Protein AF-A0A6G0VNB7-F1 (afdb_monomer)

Secondary structure (DSSP, 8-state):
-PPP----------------SS-------HHHHHHHHHHHHHHHHHHHHHHHHHHHHHHHHHHHH-TTTS-HHHHHHHHHHHHHHHHHHHHHHH------------

Solvent-accessible surface area (backbone atoms only — not comparable to full-atom values): 6970 Å² total; per-residue (Å²): 138,86,86,85,83,87,81,86,80,87,78,89,81,90,84,74,78,88,72,81,85,87,81,86,85,70,95,64,56,78,67,47,56,54,52,52,51,53,52,51,53,47,49,53,42,50,56,48,41,53,50,39,48,56,51,42,52,51,51,52,52,46,35,72,78,40,64,86,77,53,57,68,69,58,55,51,50,42,52,49,48,41,54,51,44,50,53,50,48,61,52,58,73,71,64,74,94,83,87,85,88,85,81,82,94,125

Nearest PDB structures (foldseek):
  8t1l-assembly1_E  TM=6.600E-01  e=3.156E+00  Mus musculus
  4afl-assembly2_B  TM=4.842E-01  e=1.171E+00  Homo sapiens
  8glv-assembly1_Eb  TM=4.983E-01  e=5.721E+00  Chlamydomonas reinhardtii
  5f4y-assembly1_A  TM=5.365E-01  e=6.976E+00  Homo sapiens

Radius of gyration: 24.53 Å; Cα contacts (8 Å, |Δi|>4): 34; chains: 1; bounding box: 60×49×66 Å

Sequence (106 aa):
MAAYINRSIGFGDSLVTPRNPLTDEQISSPLQVFGQAKKQINKIFVDVQDYVADASERMIDVNKLCPDVINENELKSMLDYRSKVKGICEVLTRDHMKVAFFGRLV

Foldseek 3Di:
DDDDDDDDDDDDDDPDDDDDPPDPPDPDPPVVVVVVVLVVVLVVLVVVLVVLVVVLVVVVVCCVVPVPPDDPVVSVVSVVVNVVSVVVNVVSVPDDDDDDDDDDDD

Structure (mmCIF, N/CA/C/O backbone):
data_AF-A0A6G0VNB7-F1
#
_entry.id   AF-A0A6G0VNB7-F1
#
loop_
_atom_site.group_PDB
_atom_site.id
_atom_site.type_symbol
_atom_site.label_atom_id
_atom_site.label_alt_id
_atom_site.label_comp_id
_atom_site.label_asym_id
_atom_site.label_entity_id
_atom_s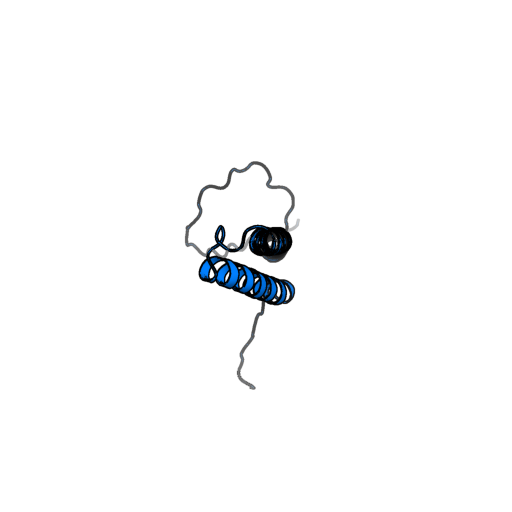ite.label_seq_id
_atom_site.pdbx_PDB_ins_code
_atom_site.Cartn_x
_atom_site.Cartn_y
_atom_site.Cartn_z
_atom_site.occupancy
_atom_site.B_iso_or_equiv
_atom_site.auth_seq_id
_atom_site.auth_comp_id
_atom_site.auth_asym_id
_atom_site.auth_atom_id
_atom_site.pdbx_PDB_model_num
ATOM 1 N N . MET A 1 1 ? 39.223 11.783 -40.943 1.00 37.19 1 MET A N 1
ATOM 2 C CA . MET A 1 1 ? 37.887 11.772 -41.577 1.00 37.19 1 MET A CA 1
ATOM 3 C C . MET A 1 1 ? 37.111 10.597 -41.005 1.00 37.19 1 MET A C 1
ATOM 5 O O . MET A 1 1 ? 37.433 9.468 -41.341 1.00 37.19 1 MET A O 1
ATOM 9 N N . ALA A 1 2 ? 36.182 10.840 -40.079 1.00 36.31 2 ALA A N 1
ATOM 10 C CA . ALA A 1 2 ? 35.356 9.792 -39.475 1.00 36.31 2 ALA A CA 1
ATOM 11 C C . ALA A 1 2 ? 33.960 9.835 -40.113 1.00 36.31 2 ALA A C 1
ATOM 13 O O . ALA A 1 2 ? 33.318 10.884 -40.111 1.00 36.31 2 ALA A O 1
ATOM 14 N N . ALA A 1 3 ? 33.530 8.722 -40.706 1.00 40.62 3 ALA A N 1
ATOM 15 C CA . ALA A 1 3 ? 32.210 8.585 -41.309 1.00 40.62 3 ALA A CA 1
ATOM 16 C C . ALA A 1 3 ? 31.194 8.173 -40.233 1.00 40.62 3 ALA A C 1
ATOM 18 O O . ALA A 1 3 ? 31.352 7.138 -39.589 1.00 40.62 3 ALA A O 1
ATOM 19 N N . TYR A 1 4 ? 30.157 8.988 -40.045 1.00 41.19 4 TYR A N 1
ATOM 20 C CA . TYR A 1 4 ? 29.013 8.679 -39.190 1.00 41.19 4 TYR A CA 1
ATOM 21 C C . TYR A 1 4 ? 27.999 7.854 -39.987 1.00 41.19 4 TYR A C 1
ATOM 23 O O . TYR A 1 4 ? 27.537 8.293 -41.039 1.00 41.19 4 TYR A O 1
ATOM 31 N N . ILE A 1 5 ? 27.627 6.674 -39.487 1.00 55.47 5 ILE A N 1
ATOM 32 C CA . ILE A 1 5 ? 26.504 5.895 -40.022 1.00 55.47 5 ILE A CA 1
ATOM 33 C C . ILE A 1 5 ? 25.324 6.059 -39.058 1.00 55.47 5 ILE A C 1
ATOM 35 O O . ILE A 1 5 ? 25.274 5.419 -38.011 1.00 55.47 5 ILE A O 1
ATOM 39 N N . ASN A 1 6 ? 24.371 6.918 -39.425 1.00 44.12 6 ASN A N 1
ATOM 40 C CA . ASN A 1 6 ? 23.045 6.984 -38.809 1.00 44.12 6 ASN A CA 1
ATOM 41 C C . ASN A 1 6 ? 22.184 5.839 -39.359 1.00 44.12 6 ASN A C 1
ATOM 43 O O . ASN A 1 6 ? 21.874 5.821 -40.550 1.00 44.12 6 ASN A O 1
ATOM 47 N N . ARG A 1 7 ? 21.765 4.898 -38.507 1.00 40.38 7 ARG A N 1
ATOM 48 C CA . ARG A 1 7 ? 20.716 3.923 -38.841 1.00 40.38 7 ARG A CA 1
ATOM 49 C C . ARG A 1 7 ? 19.483 4.203 -37.986 1.00 40.38 7 ARG A C 1
ATOM 51 O O . ARG A 1 7 ? 19.368 3.704 -36.872 1.00 40.38 7 ARG A O 1
ATOM 58 N N . SER A 1 8 ? 18.561 4.985 -38.538 1.00 43.59 8 SER A N 1
ATOM 59 C CA . SER A 1 8 ? 17.192 5.105 -38.036 1.00 43.59 8 SER A CA 1
ATOM 60 C C . SER A 1 8 ? 16.427 3.817 -38.340 1.00 43.59 8 SER A C 1
ATOM 62 O O . SER A 1 8 ? 16.246 3.469 -39.505 1.00 43.59 8 SER A O 1
ATOM 64 N N . ILE A 1 9 ? 15.967 3.112 -37.306 1.00 45.72 9 ILE A N 1
ATOM 65 C CA . ILE A 1 9 ? 14.879 2.135 -37.426 1.00 45.72 9 ILE A CA 1
ATOM 66 C C . ILE A 1 9 ? 13.648 2.813 -36.835 1.00 45.72 9 ILE A C 1
ATOM 68 O O . ILE A 1 9 ? 13.571 3.040 -35.631 1.00 45.72 9 ILE A O 1
ATOM 72 N N . GLY A 1 10 ? 12.728 3.205 -37.714 1.00 45.06 10 GLY A N 1
ATOM 73 C CA . GLY A 1 10 ? 11.437 3.749 -37.328 1.00 45.06 10 GLY A CA 1
ATOM 74 C C . GLY A 1 10 ? 10.534 2.651 -36.779 1.00 45.06 10 GLY A C 1
ATOM 75 O O . GLY A 1 10 ? 10.347 1.621 -37.422 1.00 45.06 10 GLY A O 1
ATOM 76 N N . PHE A 1 11 ? 9.948 2.909 -35.617 1.00 41.09 11 PHE A N 1
ATOM 77 C CA . PHE A 1 11 ? 8.704 2.291 -35.183 1.00 41.09 11 PHE A CA 1
ATOM 78 C C . PHE A 1 11 ? 7.758 3.430 -34.820 1.00 41.09 11 PHE A C 1
ATOM 80 O O . PHE A 1 11 ? 7.959 4.130 -33.829 1.00 41.09 11 PHE A O 1
ATOM 87 N N . GLY A 1 12 ? 6.775 3.659 -35.688 1.00 43.12 12 GLY A N 1
ATOM 88 C CA . GLY A 1 12 ? 5.616 4.467 -35.358 1.00 43.12 12 GLY A CA 1
ATOM 89 C C . GLY A 1 12 ? 4.647 3.638 -34.523 1.00 43.12 12 GLY A C 1
ATOM 90 O O . GLY A 1 12 ? 4.330 2.517 -34.903 1.00 43.12 12 GLY A O 1
ATOM 91 N N . ASP A 1 13 ? 4.203 4.188 -33.400 1.00 34.41 13 ASP A N 1
ATOM 92 C CA . ASP A 1 13 ? 2.789 4.504 -33.201 1.00 34.41 13 ASP A CA 1
ATOM 93 C C . ASP A 1 13 ? 2.675 5.551 -32.083 1.00 34.41 13 ASP A C 1
ATOM 95 O O . ASP A 1 13 ? 3.364 5.486 -31.061 1.00 34.41 13 ASP A O 1
ATOM 99 N N . SER A 1 14 ? 1.882 6.583 -32.338 1.00 44.78 14 SER A N 1
ATOM 100 C CA . SER A 1 14 ? 1.908 7.857 -31.627 1.00 44.78 14 SER A CA 1
ATOM 101 C C . SER A 1 14 ? 0.726 7.934 -30.664 1.00 44.78 14 SER A C 1
ATOM 103 O O . SER A 1 14 ? -0.378 8.313 -31.042 1.00 44.78 14 SER A O 1
ATOM 105 N N . LEU A 1 15 ? 0.971 7.607 -29.396 1.00 43.81 15 LEU A N 1
ATOM 106 C CA . LEU A 1 15 ? 0.117 7.991 -28.269 1.00 43.81 15 LEU A CA 1
ATOM 107 C C . LEU A 1 15 ? 0.942 8.873 -27.328 1.00 43.81 15 LEU A C 1
ATOM 109 O O . LEU A 1 15 ? 1.328 8.464 -26.235 1.00 43.81 15 LEU A O 1
ATOM 113 N N . VAL A 1 16 ? 1.274 10.082 -27.787 1.00 46.03 16 VAL A N 1
ATOM 114 C CA . VAL A 1 16 ? 2.028 11.067 -27.003 1.00 46.03 16 VAL A CA 1
ATOM 115 C C . VAL A 1 16 ? 1.115 12.237 -26.661 1.00 46.03 16 VAL A C 1
ATOM 117 O O . VAL A 1 16 ? 0.896 13.147 -27.457 1.00 46.03 16 VAL A O 1
ATOM 120 N N . THR A 1 17 ? 0.598 12.219 -25.436 1.00 46.00 17 THR A N 1
ATOM 121 C CA . THR A 1 17 ? 0.175 13.421 -24.712 1.00 46.00 17 THR A CA 1
ATOM 122 C C . THR A 1 17 ? 1.353 14.409 -24.697 1.00 46.00 17 THR A C 1
ATOM 124 O O . THR A 1 17 ? 2.467 13.982 -24.377 1.00 46.00 17 THR A O 1
ATOM 127 N N . PRO A 1 18 ? 1.178 15.704 -25.016 1.00 41.81 18 PRO A N 1
ATOM 128 C CA . PRO A 1 18 ? 2.309 16.620 -25.101 1.00 41.81 18 PRO A CA 1
ATOM 129 C C . PRO A 1 18 ? 2.872 16.879 -23.697 1.00 41.81 18 PRO A C 1
ATOM 131 O O . PRO A 1 18 ? 2.247 17.546 -22.874 1.00 41.81 18 PRO A O 1
ATOM 134 N N . ARG A 1 19 ? 4.052 16.318 -23.402 1.00 45.94 19 ARG A N 1
ATOM 135 C CA . ARG A 1 19 ? 4.869 16.711 -22.245 1.00 45.94 19 ARG A CA 1
ATOM 136 C C . ARG A 1 19 ? 5.659 17.965 -22.617 1.00 45.94 19 ARG A C 1
ATOM 138 O O . ARG A 1 19 ? 6.307 17.997 -23.658 1.00 45.94 19 ARG A O 1
ATOM 145 N N . ASN A 1 20 ? 5.581 18.986 -21.765 1.00 44.22 20 ASN A N 1
ATOM 146 C CA . ASN A 1 20 ? 6.287 20.256 -21.927 1.00 44.22 20 ASN A CA 1
ATOM 147 C C . ASN A 1 20 ? 7.807 20.054 -22.153 1.00 44.22 20 ASN A C 1
ATOM 149 O O . ASN A 1 20 ? 8.402 19.264 -21.421 1.00 44.22 20 ASN A O 1
ATOM 153 N N . PRO A 1 21 ? 8.466 20.798 -23.071 1.00 44.00 21 PRO A N 1
ATOM 154 C CA . PRO A 1 21 ? 9.864 20.556 -23.466 1.00 44.00 21 PRO A CA 1
ATOM 155 C C . PRO A 1 21 ? 10.939 21.172 -22.549 1.00 44.00 21 PRO A C 1
ATOM 157 O O . PRO A 1 21 ? 12.077 21.345 -22.971 1.00 44.00 21 PRO A O 1
ATOM 160 N N . LEU A 1 22 ? 10.623 21.550 -21.310 1.00 44.06 22 LEU A N 1
ATOM 161 C CA . LEU A 1 22 ? 11.564 22.271 -20.443 1.00 44.06 22 LEU A CA 1
ATOM 162 C C . LEU A 1 22 ? 12.055 21.392 -19.289 1.00 44.06 22 LEU A C 1
ATOM 164 O O . LEU A 1 22 ? 11.713 21.667 -18.150 1.00 44.06 22 LEU A O 1
ATOM 168 N N . THR A 1 23 ? 12.806 20.333 -19.617 1.00 49.16 23 THR A N 1
ATOM 169 C CA . THR A 1 23 ? 13.911 19.718 -18.837 1.00 49.16 23 THR A CA 1
ATOM 170 C C . THR A 1 23 ? 14.414 18.483 -19.601 1.00 49.16 23 THR A C 1
ATOM 172 O O . THR A 1 23 ? 14.227 17.347 -19.166 1.00 49.16 23 THR A O 1
ATOM 175 N N . ASP A 1 24 ? 14.989 18.691 -20.784 1.00 49.72 24 ASP A N 1
ATOM 176 C CA . ASP A 1 24 ? 15.636 17.645 -21.583 1.00 49.72 24 ASP A CA 1
ATOM 177 C C . ASP A 1 24 ? 17.151 17.853 -21.524 1.00 49.72 24 ASP A C 1
ATOM 179 O O . ASP A 1 24 ? 17.730 18.431 -22.433 1.00 49.72 24 ASP A O 1
ATOM 183 N N . GLU A 1 25 ? 17.792 17.492 -20.406 1.00 48.69 25 GLU A N 1
ATOM 184 C CA . GLU A 1 25 ? 19.261 17.385 -20.383 1.00 48.69 25 GLU A CA 1
ATOM 185 C C . GLU A 1 25 ? 19.813 16.535 -19.228 1.00 48.69 25 GLU A C 1
ATOM 187 O O . GLU A 1 25 ? 20.783 16.874 -18.555 1.00 48.69 25 GLU A O 1
ATOM 192 N N . GLN A 1 26 ? 19.230 15.359 -19.006 1.00 53.91 26 GLN A N 1
ATOM 193 C CA . GLN A 1 26 ? 20.026 14.265 -18.459 1.00 53.91 26 GLN A CA 1
ATOM 194 C C . GLN A 1 26 ? 19.466 12.961 -18.999 1.00 53.91 26 GLN A C 1
ATOM 196 O O . GLN A 1 26 ? 18.390 12.521 -18.596 1.00 53.91 26 GLN A O 1
ATOM 201 N N . ILE A 1 27 ? 20.185 12.382 -19.962 1.00 50.72 27 ILE A N 1
ATOM 202 C CA . ILE A 1 27 ? 19.876 11.108 -20.615 1.00 50.72 27 ILE A CA 1
ATOM 203 C C . ILE A 1 27 ? 19.832 10.028 -19.528 1.00 50.72 27 ILE A C 1
ATOM 205 O O . ILE A 1 27 ? 20.828 9.391 -19.183 1.00 50.72 27 ILE A O 1
ATOM 209 N N . SER A 1 28 ? 18.661 9.871 -18.929 1.00 65.00 28 SER A N 1
ATOM 210 C CA . SER A 1 28 ? 18.347 8.825 -17.978 1.00 65.00 28 SER A CA 1
ATOM 211 C C . SER A 1 28 ? 17.981 7.599 -18.800 1.00 65.00 28 SER A C 1
ATOM 213 O O . SER A 1 28 ? 17.141 7.663 -19.695 1.00 65.00 28 SER A O 1
ATOM 215 N N . SER A 1 29 ? 18.668 6.477 -18.567 1.00 84.38 29 SER A N 1
ATOM 216 C CA . SER A 1 29 ? 18.346 5.214 -19.246 1.00 84.38 29 SER A CA 1
ATOM 217 C C . SER A 1 29 ? 16.834 4.943 -19.154 1.00 84.38 29 SER A C 1
ATOM 219 O O . SER A 1 29 ? 16.269 5.189 -18.089 1.00 84.38 29 SER A O 1
ATOM 221 N N . PRO A 1 30 ? 16.162 4.397 -20.187 1.00 87.06 30 PRO A N 1
ATOM 222 C CA . PRO A 1 30 ? 14.735 4.055 -20.118 1.00 87.06 30 PRO A CA 1
ATOM 223 C C . PRO A 1 30 ? 14.355 3.213 -18.886 1.00 87.06 30 PRO A C 1
ATOM 225 O O . PRO A 1 30 ? 13.255 3.340 -18.353 1.00 87.06 30 PRO A O 1
ATOM 228 N N . LEU A 1 31 ? 15.291 2.413 -18.361 1.00 87.88 31 LEU A N 1
ATOM 229 C CA . LEU A 1 31 ? 15.109 1.652 -17.120 1.00 87.88 31 LEU A CA 1
ATOM 230 C C . LEU A 1 31 ? 14.991 2.546 -15.869 1.00 87.88 31 LEU A C 1
ATOM 232 O O . LEU A 1 31 ? 14.361 2.159 -14.886 1.00 87.88 31 LEU A O 1
ATOM 236 N N . GLN A 1 32 ? 15.570 3.747 -15.887 1.00 89.44 32 GLN A N 1
ATOM 237 C CA . GLN A 1 32 ? 15.453 4.722 -14.801 1.00 89.44 32 GLN A CA 1
ATOM 238 C C . GLN A 1 32 ? 14.029 5.261 -14.671 1.00 89.44 32 GLN A C 1
ATOM 240 O O . GLN A 1 32 ? 13.628 5.576 -13.555 1.00 89.44 32 GLN A O 1
ATOM 245 N N . VAL A 1 33 ? 13.237 5.291 -15.749 1.00 90.81 33 VAL A N 1
ATOM 246 C CA . VAL A 1 33 ? 11.814 5.661 -15.677 1.00 90.81 33 VAL A CA 1
ATOM 247 C C . VAL A 1 33 ? 11.057 4.679 -14.779 1.00 90.81 33 VAL A C 1
ATOM 249 O O . VAL A 1 33 ? 10.331 5.103 -13.882 1.00 90.81 33 VAL A O 1
ATOM 252 N N . PHE A 1 34 ? 11.296 3.371 -14.940 1.00 90.81 34 PHE A N 1
ATOM 253 C CA . PHE A 1 34 ? 10.745 2.351 -14.041 1.00 90.81 34 PHE A CA 1
ATOM 254 C C . PHE A 1 34 ? 11.253 2.534 -12.609 1.00 90.81 34 PHE A C 1
ATOM 256 O O . PHE A 1 34 ? 10.466 2.502 -11.667 1.00 90.81 34 PHE A O 1
ATOM 263 N N . GLY A 1 35 ? 12.556 2.772 -12.430 1.00 92.31 35 GLY A N 1
ATOM 264 C CA . GLY A 1 35 ? 13.139 2.999 -11.105 1.00 92.31 35 GLY A CA 1
ATOM 265 C C . GLY A 1 35 ? 12.524 4.198 -10.371 1.00 92.31 35 GLY A C 1
ATOM 266 O O . GLY A 1 35 ? 12.195 4.098 -9.187 1.00 92.31 35 GLY A O 1
ATOM 267 N N . GLN A 1 36 ? 12.322 5.315 -11.072 1.00 93.75 36 GLN A N 1
ATOM 268 C CA . GLN A 1 36 ? 11.698 6.523 -10.530 1.00 93.75 36 GLN A CA 1
ATOM 269 C C . GLN A 1 36 ? 10.220 6.292 -10.202 1.00 93.75 36 GLN A C 1
ATOM 271 O O . GLN A 1 36 ? 9.799 6.599 -9.086 1.00 93.75 36 GLN A O 1
ATOM 276 N N . ALA A 1 37 ? 9.460 5.683 -11.117 1.00 94.44 37 ALA A N 1
ATOM 277 C CA . ALA A 1 37 ? 8.059 5.339 -10.885 1.00 94.44 37 ALA A CA 1
ATOM 278 C C . ALA A 1 37 ? 7.905 4.384 -9.690 1.00 94.44 37 ALA A C 1
ATOM 280 O O . ALA A 1 37 ? 7.095 4.645 -8.800 1.00 94.44 37 ALA A O 1
ATOM 281 N N . LYS A 1 38 ? 8.747 3.341 -9.605 1.00 95.25 38 LYS A N 1
ATOM 282 C CA . LYS A 1 38 ? 8.794 2.406 -8.472 1.00 95.25 38 LYS A CA 1
ATOM 283 C C . LYS A 1 38 ? 9.065 3.143 -7.160 1.00 95.25 38 LYS A C 1
ATOM 285 O O . LYS A 1 38 ? 8.397 2.874 -6.163 1.00 95.25 38 LYS A O 1
ATOM 290 N N . LYS A 1 39 ? 10.024 4.074 -7.131 1.00 95.56 39 LYS A N 1
ATOM 291 C CA . LYS A 1 39 ? 10.330 4.865 -5.927 1.00 95.56 39 LYS A CA 1
ATOM 292 C C . LYS A 1 39 ? 9.154 5.756 -5.522 1.00 95.56 39 LYS A C 1
ATOM 294 O O . LYS A 1 39 ? 8.826 5.823 -4.340 1.00 95.56 39 LYS A O 1
ATOM 299 N N . GLN A 1 40 ? 8.519 6.414 -6.489 1.00 96.81 40 GLN A N 1
ATOM 300 C CA . GLN A 1 40 ? 7.390 7.308 -6.245 1.00 96.81 40 GLN A CA 1
ATOM 301 C C . GLN A 1 40 ? 6.174 6.551 -5.697 1.00 96.81 40 GLN A C 1
ATOM 303 O O . GLN A 1 40 ? 5.625 6.963 -4.679 1.00 96.81 40 GLN A O 1
ATOM 308 N N . ILE A 1 41 ? 5.785 5.430 -6.315 1.00 97.31 41 ILE A N 1
ATOM 309 C CA . ILE A 1 41 ? 4.622 4.656 -5.858 1.00 97.31 41 ILE A CA 1
ATOM 310 C C . ILE A 1 41 ? 4.863 4.005 -4.493 1.00 97.31 41 ILE A C 1
ATOM 312 O O . ILE A 1 41 ? 3.974 4.037 -3.649 1.00 97.31 41 ILE A O 1
ATOM 316 N N . ASN A 1 42 ? 6.075 3.493 -4.232 1.00 96.88 42 ASN A N 1
ATOM 317 C CA . ASN A 1 42 ? 6.422 2.965 -2.910 1.00 96.88 42 ASN A CA 1
ATOM 318 C C . ASN A 1 42 ? 6.319 4.051 -1.836 1.00 96.88 42 ASN A C 1
ATOM 320 O O . ASN A 1 42 ? 5.752 3.795 -0.781 1.00 96.88 42 ASN A O 1
ATOM 324 N N . LYS A 1 43 ? 6.808 5.269 -2.112 1.00 97.44 43 LYS A N 1
ATOM 325 C CA . LYS A 1 43 ? 6.678 6.390 -1.173 1.00 97.44 43 LYS A CA 1
ATOM 326 C C . LYS A 1 43 ? 5.212 6.693 -0.852 1.00 97.44 43 LYS A C 1
ATOM 328 O O . LYS A 1 43 ? 4.862 6.757 0.316 1.00 97.44 43 LYS A O 1
ATOM 333 N N . ILE A 1 44 ? 4.362 6.812 -1.874 1.00 97.94 44 ILE A N 1
ATOM 334 C CA . ILE A 1 44 ? 2.928 7.082 -1.685 1.00 97.94 44 ILE A CA 1
ATOM 335 C C . ILE A 1 44 ? 2.285 6.006 -0.804 1.00 97.94 44 ILE A C 1
ATOM 337 O O . ILE A 1 44 ? 1.518 6.329 0.093 1.00 97.94 44 ILE A O 1
ATOM 341 N N . PHE A 1 45 ? 2.596 4.730 -1.036 1.00 98.00 45 PHE A N 1
ATOM 342 C CA . PHE A 1 45 ? 1.997 3.646 -0.259 1.00 98.00 45 PHE A CA 1
ATO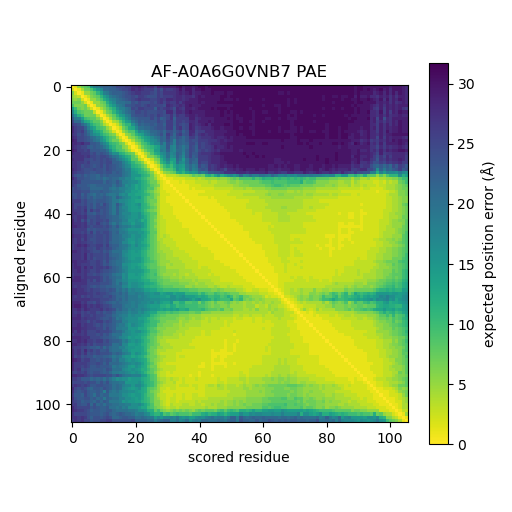M 343 C C . PHE A 1 45 ? 2.519 3.550 1.177 1.00 98.00 45 PHE A C 1
ATOM 345 O O . PHE A 1 45 ? 1.752 3.152 2.048 1.00 98.00 45 PHE A O 1
ATOM 352 N N . VAL A 1 46 ? 3.761 3.963 1.444 1.00 97.62 46 VAL A N 1
ATOM 353 C CA . VAL A 1 46 ? 4.254 4.150 2.819 1.00 97.62 46 VAL A CA 1
ATOM 354 C C . VAL A 1 46 ? 3.473 5.270 3.510 1.00 97.62 46 VAL A C 1
ATOM 356 O O . VAL A 1 46 ? 2.917 5.041 4.578 1.00 97.62 46 VAL A O 1
ATOM 359 N N . ASP A 1 47 ? 3.315 6.426 2.859 1.00 98.12 47 ASP A N 1
ATOM 360 C CA . ASP A 1 47 ? 2.557 7.550 3.426 1.00 98.12 47 ASP A CA 1
ATOM 361 C C . ASP A 1 47 ? 1.080 7.156 3.696 1.00 98.12 47 ASP A C 1
ATOM 363 O O . ASP A 1 47 ? 0.498 7.507 4.724 1.00 98.12 47 ASP A O 1
ATOM 367 N N . VAL A 1 48 ? 0.467 6.371 2.799 1.00 98.00 48 VAL A N 1
ATOM 368 C CA . VAL A 1 48 ? -0.892 5.823 2.981 1.00 98.00 48 VAL A CA 1
ATOM 369 C C . VAL A 1 48 ? -0.938 4.782 4.103 1.00 98.00 48 VAL A C 1
ATOM 371 O O . VAL A 1 48 ? -1.920 4.735 4.844 1.00 98.00 48 VAL A O 1
ATOM 374 N N . GLN A 1 49 ? 0.089 3.941 4.242 1.00 97.38 49 GLN A N 1
ATOM 375 C CA . GLN A 1 49 ? 0.178 2.952 5.316 1.00 97.38 49 GLN A CA 1
ATOM 376 C C . GLN A 1 49 ? 0.192 3.623 6.688 1.00 97.38 49 GLN A C 1
ATOM 378 O O . GLN A 1 49 ? -0.568 3.201 7.563 1.00 97.38 49 GLN A O 1
ATOM 383 N N . ASP A 1 50 ? 1.000 4.670 6.842 1.00 97.62 50 ASP A N 1
ATOM 384 C CA . ASP A 1 50 ? 1.094 5.445 8.078 1.00 97.62 50 ASP A CA 1
ATOM 385 C C . ASP A 1 50 ? -0.241 6.136 8.381 1.00 97.62 50 ASP A C 1
ATOM 387 O O . ASP A 1 50 ? -0.790 5.987 9.473 1.00 97.62 50 ASP A O 1
ATOM 391 N N . TYR A 1 51 ? -0.851 6.778 7.378 1.00 97.94 51 TYR A N 1
ATOM 392 C CA . TYR A 1 51 ? -2.160 7.413 7.535 1.00 97.94 51 TYR A CA 1
ATOM 393 C C . TYR A 1 51 ? -3.254 6.431 7.980 1.00 97.94 51 TYR A C 1
ATOM 395 O O . TYR A 1 51 ? -4.024 6.719 8.897 1.00 97.94 51 TYR A O 1
ATOM 403 N N . VAL A 1 52 ? -3.342 5.262 7.340 1.00 97.38 52 VAL A N 1
ATOM 404 C CA . VAL A 1 52 ? -4.358 4.256 7.678 1.00 97.38 52 VAL A CA 1
ATOM 405 C C . VAL A 1 52 ? -4.084 3.642 9.053 1.00 97.38 52 VAL A C 1
ATOM 407 O O . VAL A 1 52 ? -5.037 3.331 9.769 1.00 97.38 52 VAL A O 1
ATOM 410 N N . ALA A 1 53 ? -2.818 3.493 9.457 1.00 96.50 53 ALA A N 1
ATOM 411 C CA . ALA A 1 53 ? -2.468 3.061 10.806 1.00 96.50 53 ALA A CA 1
ATOM 412 C C . ALA A 1 53 ? -2.973 4.068 11.854 1.00 96.50 53 ALA A C 1
ATOM 414 O O . ALA A 1 53 ? -3.781 3.679 12.704 1.00 96.50 53 ALA A O 1
ATOM 415 N N . ASP A 1 54 ? -2.612 5.344 11.714 1.00 97.19 54 ASP A N 1
ATOM 416 C CA . ASP A 1 54 ? -3.018 6.426 12.620 1.00 97.19 54 ASP A CA 1
ATOM 417 C C . ASP A 1 54 ? -4.541 6.584 12.691 1.00 97.19 54 ASP A C 1
ATOM 419 O O . ASP A 1 54 ? -5.129 6.751 13.764 1.00 97.19 54 ASP A O 1
ATOM 423 N N . ALA A 1 55 ? -5.208 6.541 11.538 1.00 95.81 55 ALA A N 1
ATOM 424 C CA . ALA A 1 55 ? -6.654 6.673 11.467 1.00 95.81 55 ALA A CA 1
ATOM 425 C C . ALA A 1 55 ? -7.360 5.454 12.084 1.00 95.81 55 ALA A C 1
ATOM 427 O O . ALA A 1 55 ? -8.344 5.624 12.802 1.00 95.81 55 ALA A O 1
ATOM 428 N N . SER A 1 56 ? -6.837 4.238 11.882 1.00 95.75 56 SER A N 1
ATOM 429 C CA . SER A 1 56 ? -7.388 3.036 12.518 1.00 95.75 56 SER A CA 1
ATOM 430 C C . SER A 1 56 ? -7.250 3.069 14.042 1.00 95.75 56 SER A C 1
ATOM 432 O O . SER A 1 56 ? -8.192 2.705 14.742 1.00 95.75 56 SER A O 1
ATOM 434 N N . GLU A 1 57 ? -6.121 3.556 14.564 1.00 95.75 57 GLU A N 1
ATOM 435 C CA . GLU A 1 57 ? -5.895 3.701 16.004 1.00 95.75 57 GLU A CA 1
ATOM 436 C C . GLU A 1 57 ? -6.852 4.731 16.610 1.00 95.75 57 GLU A C 1
ATOM 438 O O . GLU A 1 57 ? -7.557 4.429 17.574 1.00 95.75 57 GLU A O 1
ATOM 443 N N . ARG A 1 58 ? -6.998 5.897 15.966 1.00 93.88 58 ARG A N 1
ATOM 444 C CA . ARG A 1 58 ? -7.978 6.905 16.395 1.00 93.88 58 ARG A CA 1
ATOM 445 C C . ARG A 1 58 ? -9.409 6.385 16.381 1.00 93.88 58 ARG A C 1
ATOM 447 O O . ARG A 1 58 ? -10.157 6.667 17.312 1.00 93.88 58 ARG A O 1
ATOM 454 N N . MET A 1 59 ? -9.804 5.634 15.353 1.00 93.81 59 MET A N 1
ATOM 455 C CA . MET A 1 59 ? -11.146 5.048 15.301 1.00 93.81 59 MET A CA 1
ATOM 456 C C . MET A 1 59 ? -11.369 4.039 16.431 1.00 93.81 59 MET A C 1
ATOM 458 O O . MET A 1 59 ? -12.440 4.036 17.030 1.00 93.81 59 MET A O 1
ATOM 462 N N . ILE A 1 60 ? -10.365 3.223 16.768 1.00 93.12 60 ILE A N 1
ATOM 463 C CA . ILE A 1 60 ? -10.440 2.304 17.911 1.00 93.12 60 ILE A CA 1
ATOM 464 C C . ILE A 1 60 ? -10.626 3.084 19.218 1.00 93.12 60 ILE A C 1
ATOM 466 O O . ILE A 1 60 ? -11.462 2.708 20.039 1.00 93.12 60 ILE A O 1
ATOM 470 N N . ASP A 1 61 ? -9.868 4.159 19.425 1.00 94.00 61 ASP A N 1
ATOM 471 C CA . ASP A 1 61 ? -9.937 4.938 20.662 1.00 94.00 61 ASP A CA 1
ATOM 472 C C . ASP A 1 61 ? -11.265 5.683 20.810 1.00 94.00 61 ASP A C 1
ATOM 474 O O . ASP A 1 61 ? -11.867 5.656 21.886 1.00 94.00 61 ASP A O 1
ATOM 478 N N . VAL A 1 62 ? -11.781 6.262 19.723 1.00 92.69 62 VAL A N 1
ATOM 479 C CA . VAL A 1 62 ? -13.119 6.870 19.710 1.00 92.69 62 VAL A CA 1
ATOM 480 C C . VAL A 1 62 ? -14.195 5.819 19.973 1.00 92.69 62 VAL A C 1
ATOM 482 O O . VAL A 1 62 ? -15.089 6.078 20.770 1.00 92.69 62 VAL A O 1
ATOM 485 N N . ASN A 1 63 ? -14.088 4.620 19.392 1.00 92.25 63 ASN A N 1
ATOM 486 C CA . ASN A 1 63 ? -15.051 3.543 19.628 1.00 92.25 63 ASN A CA 1
ATOM 487 C C . ASN A 1 63 ? -15.034 3.042 21.085 1.00 92.25 63 ASN A C 1
ATOM 489 O O . ASN A 1 63 ? -16.062 2.630 21.610 1.00 92.25 63 ASN A O 1
ATOM 493 N N . LYS A 1 64 ? -13.883 3.091 21.772 1.00 90.56 64 LYS A N 1
ATOM 494 C CA . LYS A 1 64 ? -13.796 2.763 23.208 1.00 90.56 64 LYS A CA 1
ATOM 495 C C . LYS A 1 64 ? -14.440 3.833 24.093 1.00 90.56 64 LYS A C 1
ATOM 497 O O . LYS A 1 64 ? -15.046 3.493 25.103 1.00 90.56 64 LYS A O 1
ATOM 502 N N . LEU A 1 65 ? -14.259 5.109 23.749 1.00 92.06 65 LEU A N 1
ATOM 503 C CA . LEU A 1 65 ? -14.792 6.245 24.511 1.00 92.06 65 LEU A CA 1
ATOM 504 C C . LEU A 1 65 ? -16.293 6.450 24.261 1.00 92.06 65 LEU A C 1
ATOM 506 O O . LEU A 1 65 ? -17.032 6.783 25.184 1.00 92.06 65 LEU A O 1
ATOM 510 N N . CYS A 1 66 ? -16.727 6.241 23.018 1.00 89.94 66 CYS A N 1
ATOM 511 C CA . CYS A 1 66 ? -18.070 6.511 22.517 1.00 89.94 66 CYS A CA 1
ATOM 512 C C . CYS A 1 66 ? -18.547 5.347 21.616 1.00 89.94 66 CYS A C 1
ATOM 514 O O . CYS A 1 66 ? -18.508 5.473 20.388 1.00 89.94 66 CYS A O 1
ATOM 516 N N . PRO A 1 67 ? -19.002 4.222 22.199 1.00 80.50 67 PRO A N 1
ATOM 517 C CA . PRO A 1 67 ? -19.277 2.973 21.474 1.00 80.50 67 PRO A CA 1
ATOM 518 C C . PRO A 1 67 ? -20.408 3.040 20.437 1.00 80.50 67 PRO A C 1
ATOM 520 O O . PRO A 1 67 ? -20.445 2.204 19.545 1.00 80.50 67 PRO A O 1
ATOM 523 N N . ASP A 1 68 ? -21.283 4.047 20.497 1.00 85.88 68 ASP A N 1
ATOM 524 C CA . ASP A 1 68 ? -22.406 4.203 19.555 1.00 85.88 68 ASP A CA 1
ATOM 525 C C . ASP A 1 68 ? -22.137 5.219 18.429 1.00 85.88 68 ASP A C 1
ATOM 527 O O . ASP A 1 68 ? -22.997 5.466 17.584 1.00 85.88 68 ASP A O 1
ATOM 531 N N . VAL A 1 69 ? -20.960 5.856 18.416 1.00 88.62 69 VAL A N 1
ATOM 532 C CA . VAL A 1 69 ? -20.621 6.891 17.420 1.00 88.62 69 VAL A CA 1
ATOM 533 C C . VAL A 1 69 ? -20.069 6.283 16.132 1.00 88.62 69 VAL A C 1
ATOM 535 O O . VAL A 1 69 ? -20.262 6.852 15.059 1.00 88.62 69 VAL A O 1
ATOM 538 N N . ILE A 1 70 ? -19.381 5.143 16.225 1.00 87.00 70 ILE A N 1
ATOM 539 C CA . ILE A 1 70 ? -18.748 4.472 15.087 1.00 87.00 70 ILE A CA 1
ATOM 540 C C . ILE A 1 70 ? -19.480 3.165 14.814 1.00 87.00 70 ILE A C 1
ATOM 542 O O . ILE A 1 70 ? -19.674 2.343 15.703 1.00 87.00 70 ILE A O 1
ATOM 546 N N . ASN A 1 71 ? -19.853 2.944 13.557 1.00 90.69 71 ASN A N 1
ATOM 547 C CA . ASN A 1 71 ? -20.451 1.682 13.148 1.00 90.69 71 ASN A CA 1
ATOM 548 C C . ASN A 1 71 ? -19.389 0.568 13.155 1.00 90.69 71 ASN A C 1
ATOM 550 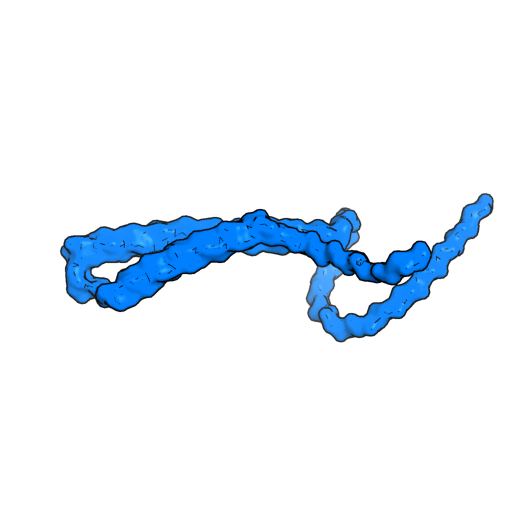O O . ASN A 1 71 ? -18.315 0.714 12.564 1.00 90.69 71 ASN A O 1
ATOM 554 N N . GLU A 1 72 ? -19.703 -0.586 13.746 1.00 88.62 72 GLU A N 1
ATOM 555 C CA . GLU A 1 72 ? -18.805 -1.749 13.774 1.00 88.62 72 GLU A CA 1
ATOM 556 C C . GLU A 1 72 ? -18.336 -2.171 12.371 1.00 88.62 72 GLU A C 1
ATOM 558 O O . GLU A 1 72 ? -17.182 -2.565 12.179 1.00 88.62 72 GLU A O 1
ATOM 563 N N . ASN A 1 73 ? -19.204 -2.039 11.361 1.00 92.25 73 ASN A N 1
ATOM 564 C CA . ASN A 1 73 ? -18.865 -2.357 9.973 1.00 92.25 73 ASN A CA 1
ATOM 565 C C . ASN A 1 73 ? -17.815 -1.399 9.387 1.00 92.25 73 ASN A C 1
ATOM 567 O O . ASN A 1 73 ? -16.967 -1.819 8.593 1.00 92.25 73 ASN A O 1
ATOM 571 N N . GLU A 1 74 ? -17.851 -0.125 9.778 1.00 91.31 74 GLU A N 1
ATOM 572 C CA . GLU A 1 74 ? -16.873 0.880 9.351 1.00 91.31 74 GLU A CA 1
ATOM 573 C C . GLU A 1 74 ? -15.525 0.629 10.024 1.00 91.31 74 GLU A C 1
ATOM 575 O O . GLU A 1 74 ? -14.496 0.619 9.346 1.00 91.31 74 GLU A O 1
ATOM 580 N N . LEU A 1 75 ? -15.531 0.322 11.326 1.00 92.38 75 LEU A N 1
ATOM 581 C CA . LEU A 1 75 ? -14.320 -0.043 12.060 1.00 92.38 75 LEU A CA 1
ATOM 582 C C . LEU A 1 75 ? -13.658 -1.289 11.458 1.00 92.38 75 LEU A C 1
ATOM 584 O O . LEU A 1 75 ? -12.452 -1.296 11.205 1.00 92.38 75 LEU A O 1
ATOM 588 N N . LYS A 1 76 ? -14.448 -2.326 11.161 1.00 94.69 76 LYS A N 1
ATOM 589 C CA . LYS A 1 76 ? -13.957 -3.536 10.496 1.00 94.69 76 LYS A CA 1
ATOM 590 C C . LYS A 1 76 ? -13.361 -3.225 9.123 1.00 94.69 76 LYS A C 1
ATOM 592 O O . LYS A 1 76 ? -12.254 -3.667 8.826 1.00 94.69 76 LYS A O 1
ATOM 597 N N . SER A 1 77 ? -14.057 -2.426 8.314 1.00 95.44 77 SER A N 1
ATOM 598 C CA . SER A 1 77 ? -13.568 -2.019 6.992 1.00 95.44 77 SER A CA 1
ATOM 599 C C . SER A 1 77 ? -12.239 -1.268 7.089 1.00 95.44 77 SER A C 1
ATOM 601 O O . SER A 1 77 ? -11.340 -1.500 6.282 1.00 95.44 77 SER A O 1
ATOM 603 N N . MET A 1 78 ? -12.078 -0.422 8.108 1.00 94.81 78 MET A N 1
ATOM 604 C 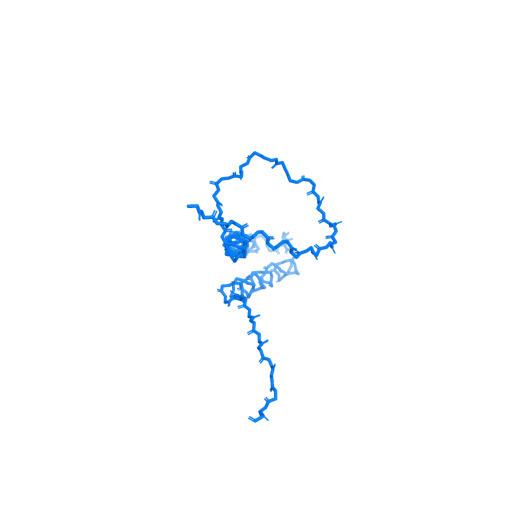CA . MET A 1 78 ? -10.840 0.317 8.339 1.00 94.81 78 MET A CA 1
ATOM 605 C C . MET A 1 78 ? -9.663 -0.603 8.691 1.00 94.81 78 MET A C 1
ATOM 607 O O . MET A 1 78 ? -8.560 -0.448 8.157 1.00 94.81 78 MET A O 1
ATOM 611 N N . LEU A 1 79 ? -9.894 -1.605 9.542 1.00 95.19 79 LEU A N 1
ATOM 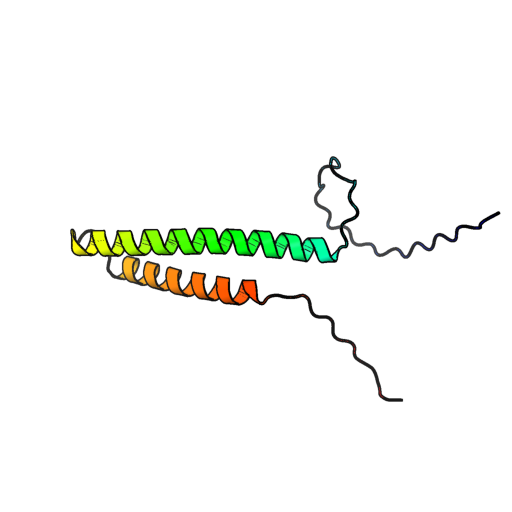612 C CA . LEU A 1 79 ? -8.890 -2.624 9.863 1.00 95.19 79 LEU A CA 1
ATOM 613 C C . LEU A 1 79 ? -8.526 -3.473 8.637 1.00 95.19 79 LEU A C 1
ATOM 615 O O . LEU A 1 79 ? -7.347 -3.770 8.413 1.00 95.19 79 LEU A O 1
ATOM 619 N N . ASP A 1 80 ? -9.509 -3.798 7.800 1.00 97.19 80 ASP A N 1
ATOM 620 C CA . ASP A 1 80 ? -9.280 -4.502 6.540 1.00 97.19 80 ASP A CA 1
ATOM 621 C C . ASP A 1 80 ? -8.441 -3.657 5.571 1.00 97.19 80 ASP A C 1
ATOM 623 O O . ASP A 1 80 ? -7.533 -4.185 4.923 1.00 97.19 80 ASP A O 1
ATOM 627 N N . TYR A 1 81 ? -8.689 -2.345 5.477 1.00 97.00 81 TYR A N 1
ATOM 628 C CA . TYR A 1 81 ? -7.867 -1.440 4.668 1.00 97.00 81 TYR A CA 1
ATOM 629 C C . TYR A 1 81 ? -6.428 -1.380 5.165 1.00 97.00 81 TYR A C 1
ATOM 631 O O . TYR A 1 81 ? -5.511 -1.482 4.349 1.00 97.00 81 TYR A O 1
ATOM 639 N N . ARG A 1 82 ? -6.210 -1.321 6.482 1.00 96.75 82 ARG A N 1
ATOM 640 C CA . ARG A 1 82 ? -4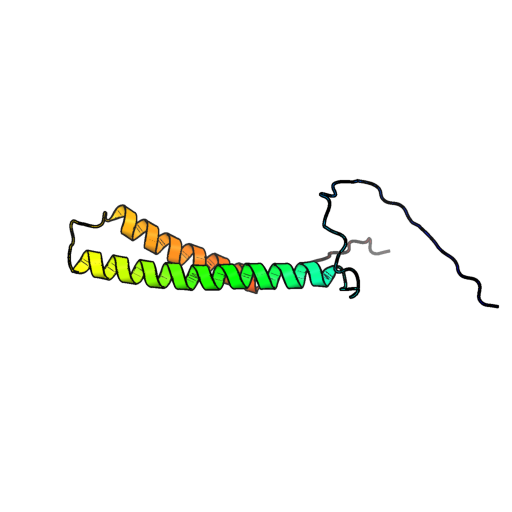.864 -1.380 7.071 1.00 96.75 82 ARG A CA 1
ATOM 641 C C . ARG A 1 82 ? -4.107 -2.629 6.623 1.00 96.75 82 ARG A C 1
ATOM 643 O O . ARG A 1 82 ? -2.948 -2.543 6.215 1.00 96.75 82 ARG A O 1
ATOM 650 N N . SER A 1 83 ? -4.771 -3.783 6.664 1.00 97.31 83 SER A N 1
ATOM 651 C CA . SER A 1 83 ? -4.194 -5.058 6.227 1.00 97.31 83 SER A CA 1
ATOM 652 C C . SER A 1 83 ? -3.896 -5.072 4.720 1.00 97.31 83 SER A C 1
ATOM 654 O O . SER A 1 83 ? -2.794 -5.432 4.300 1.00 97.31 83 SER A O 1
ATOM 656 N N . LYS A 1 84 ? -4.841 -4.601 3.896 1.00 97.88 84 LYS A N 1
ATOM 657 C CA . LYS A 1 84 ? -4.688 -4.531 2.432 1.00 97.88 84 LYS A CA 1
ATOM 658 C C . LYS A 1 84 ? -3.537 -3.617 2.018 1.00 97.88 84 LYS A C 1
ATOM 660 O O . LYS A 1 84 ? -2.724 -4.015 1.188 1.00 97.88 84 LYS A O 1
ATOM 665 N N . VAL A 1 85 ? -3.436 -2.426 2.610 1.00 98.00 85 VAL A N 1
ATOM 666 C CA . VAL A 1 85 ? -2.359 -1.467 2.318 1.00 98.00 85 VAL A CA 1
ATOM 667 C C . VAL A 1 85 ? -1.000 -2.057 2.681 1.00 98.00 85 VAL A C 1
ATOM 669 O O . VAL A 1 85 ? -0.076 -1.983 1.874 1.00 98.00 85 VAL A O 1
ATOM 672 N N . LYS A 1 86 ? -0.892 -2.737 3.831 1.00 97.00 86 LYS A N 1
ATOM 673 C CA . LYS A 1 86 ? 0.331 -3.458 4.204 1.00 97.00 86 LYS A CA 1
ATOM 674 C C . LYS A 1 86 ? 0.732 -4.496 3.149 1.00 97.00 86 LYS A C 1
ATOM 676 O O . LYS A 1 86 ? 1.890 -4.518 2.738 1.00 97.00 86 LYS A O 1
ATOM 681 N N . GLY A 1 87 ? -0.218 -5.299 2.669 1.00 97.69 87 GLY A N 1
ATOM 682 C CA . GLY A 1 87 ? 0.037 -6.269 1.600 1.00 97.69 87 GLY A CA 1
ATOM 683 C C . GLY A 1 87 ? 0.512 -5.614 0.297 1.00 97.69 87 GLY A C 1
ATOM 684 O O . GLY A 1 87 ? 1.424 -6.121 -0.354 1.00 97.69 87 GLY A O 1
ATOM 685 N N . ILE A 1 88 ? -0.043 -4.453 -0.068 1.00 97.50 88 ILE A N 1
ATOM 686 C CA . ILE A 1 88 ? 0.400 -3.707 -1.255 1.00 97.50 88 ILE A CA 1
ATOM 687 C C . ILE A 1 88 ? 1.843 -3.212 -1.083 1.00 97.50 88 ILE A C 1
ATOM 689 O O . ILE A 1 88 ? 2.647 -3.398 -1.998 1.00 97.50 88 ILE A O 1
ATOM 693 N N . CYS A 1 89 ? 2.206 -2.654 0.078 1.00 96.56 89 CYS A N 1
ATOM 694 C CA . CYS A 1 89 ? 3.588 -2.247 0.366 1.00 96.56 89 CYS A CA 1
ATOM 695 C C . CYS A 1 89 ? 4.572 -3.419 0.205 1.00 96.56 89 CYS A C 1
ATOM 697 O O . CYS A 1 89 ? 5.615 -3.284 -0.441 1.00 96.56 89 CYS A O 1
ATOM 699 N N . GLU A 1 90 ? 4.226 -4.595 0.737 1.00 96.62 90 GLU A N 1
ATOM 700 C CA . GLU A 1 90 ? 5.047 -5.806 0.618 1.00 96.62 90 GLU A CA 1
ATOM 701 C C . GLU A 1 90 ? 5.255 -6.222 -0.847 1.00 96.62 90 GLU A C 1
ATOM 703 O O . GLU A 1 90 ? 6.372 -6.571 -1.239 1.00 96.62 90 GLU A O 1
ATOM 708 N N . VAL A 1 91 ? 4.217 -6.135 -1.682 1.00 97.00 91 VAL A N 1
ATOM 709 C CA . VAL A 1 91 ? 4.311 -6.447 -3.117 1.00 97.00 91 VAL A CA 1
ATOM 710 C C . VAL A 1 91 ? 5.170 -5.416 -3.859 1.00 97.00 91 VAL A C 1
ATOM 712 O O . VAL A 1 91 ? 6.087 -5.797 -4.591 1.00 97.00 91 VAL A O 1
ATOM 715 N N . LEU A 1 92 ? 4.935 -4.117 -3.641 1.00 95.62 92 LEU A N 1
ATOM 716 C CA . LEU A 1 92 ? 5.631 -3.033 -4.350 1.00 95.62 92 LEU A CA 1
ATOM 717 C C . LEU A 1 92 ? 7.139 -2.985 -4.065 1.00 95.62 92 LEU A C 1
ATOM 719 O O . LEU A 1 92 ? 7.926 -2.598 -4.938 1.00 95.62 92 LEU A O 1
ATOM 723 N N . THR A 1 93 ? 7.573 -3.410 -2.875 1.00 93.00 93 THR A N 1
ATOM 724 C CA . THR A 1 93 ? 9.006 -3.454 -2.536 1.00 93.00 93 THR A CA 1
ATOM 725 C C . THR A 1 93 ? 9.775 -4.462 -3.402 1.00 93.00 93 THR A C 1
ATOM 727 O O . THR A 1 93 ? 10.919 -4.207 -3.802 1.00 93.00 93 T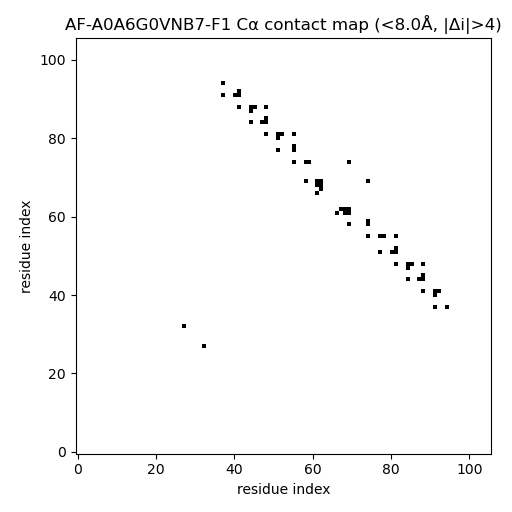HR A O 1
ATOM 730 N N . A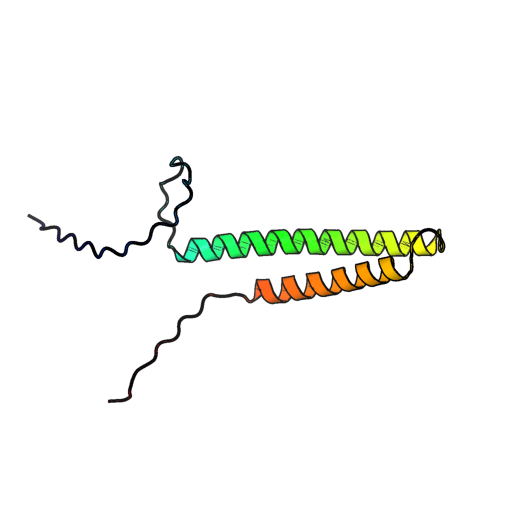RG A 1 94 ? 9.129 -5.572 -3.782 1.00 94.62 94 ARG A N 1
ATOM 731 C CA . ARG A 1 94 ? 9.736 -6.708 -4.503 1.00 94.62 94 ARG A CA 1
ATOM 732 C C . ARG A 1 94 ? 9.689 -6.569 -6.026 1.00 94.62 94 ARG A C 1
ATOM 734 O O . ARG A 1 94 ? 10.294 -7.380 -6.730 1.00 94.62 94 ARG A O 1
ATOM 741 N N . ASP A 1 95 ? 9.001 -5.551 -6.531 1.00 93.31 95 ASP A N 1
ATOM 742 C CA . ASP A 1 95 ? 8.694 -5.427 -7.953 1.00 93.31 95 ASP A CA 1
ATOM 743 C C . ASP A 1 95 ? 9.936 -5.133 -8.816 1.00 93.31 95 ASP A C 1
ATOM 745 O O . ASP A 1 95 ? 10.801 -4.333 -8.440 1.00 93.31 95 ASP A O 1
ATOM 749 N N . HIS A 1 96 ? 10.064 -5.799 -9.960 1.00 94.62 96 HIS A N 1
ATOM 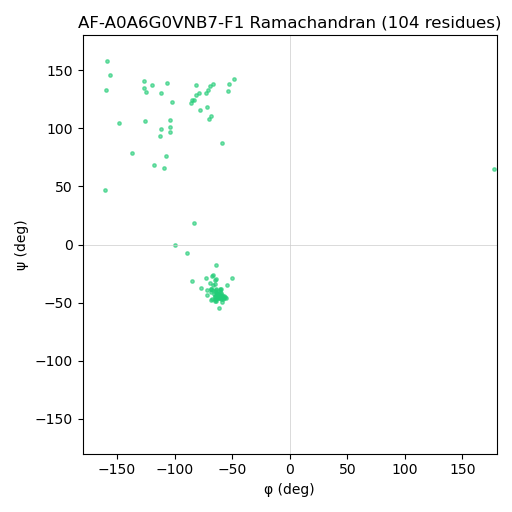750 C CA . HIS A 1 96 ? 11.214 -5.667 -10.857 1.00 94.62 96 HIS A CA 1
ATOM 751 C C . HIS A 1 96 ? 10.849 -6.050 -12.292 1.00 94.62 96 HIS A C 1
ATOM 753 O O . HIS A 1 96 ? 10.068 -6.968 -12.533 1.00 94.62 96 HIS A O 1
ATOM 759 N N . MET A 1 97 ? 11.462 -5.372 -13.263 1.00 94.94 97 MET A N 1
ATOM 760 C CA . MET A 1 97 ? 11.312 -5.734 -14.670 1.00 94.94 97 MET A CA 1
ATOM 761 C C . MET A 1 97 ? 11.952 -7.098 -14.937 1.00 94.94 97 MET A C 1
ATOM 763 O O . MET A 1 97 ? 13.055 -7.384 -14.469 1.00 94.94 97 MET A O 1
ATOM 767 N N . LYS A 1 98 ? 11.274 -7.922 -15.733 1.00 96.00 98 LYS A N 1
ATOM 768 C CA . LYS A 1 98 ? 11.746 -9.246 -16.132 1.00 96.00 98 LYS A CA 1
ATOM 769 C C . LYS A 1 98 ? 11.723 -9.359 -17.651 1.00 96.00 98 LYS A C 1
ATOM 771 O O . LYS A 1 98 ? 10.738 -8.999 -18.285 1.00 96.00 98 LYS A O 1
ATOM 776 N N . VAL A 1 99 ? 12.800 -9.894 -18.218 1.00 96.00 99 VAL A N 1
ATOM 777 C CA . VAL A 1 99 ? 12.894 -10.278 -19.631 1.00 96.00 99 VAL A CA 1
ATOM 778 C C . VAL A 1 99 ? 13.187 -11.773 -19.700 1.00 96.00 99 VAL A C 1
ATOM 780 O O . VAL A 1 99 ? 13.971 -12.291 -18.905 1.00 96.00 99 VAL A O 1
ATOM 783 N N . ALA A 1 100 ? 12.523 -12.480 -20.608 1.00 96.94 100 ALA A N 1
ATOM 784 C CA . ALA A 1 100 ? 12.733 -13.902 -20.837 1.00 96.94 100 ALA A CA 1
ATOM 785 C C . ALA A 1 100 ? 13.054 -14.122 -22.315 1.00 96.94 100 ALA A C 1
ATOM 787 O O . ALA A 1 100 ? 12.353 -13.610 -23.187 1.00 96.94 100 ALA A O 1
ATOM 788 N N . PHE A 1 101 ? 14.116 -14.877 -22.578 1.00 95.44 101 PHE A N 1
ATOM 789 C CA . PHE A 1 101 ? 14.538 -15.247 -23.923 1.00 95.44 101 PHE A CA 1
ATOM 790 C C . PHE A 1 101 ? 14.209 -16.715 -24.164 1.00 95.44 101 PHE A C 1
ATOM 792 O O . PHE A 1 101 ? 14.407 -17.553 -23.285 1.00 95.44 101 PHE A O 1
ATOM 799 N N . PHE A 1 102 ? 13.730 -17.024 -25.364 1.00 95.56 102 PHE A N 1
ATOM 800 C CA . PHE A 1 102 ? 13.396 -18.380 -25.782 1.00 95.56 102 PHE A CA 1
ATOM 801 C C . PHE A 1 102 ? 14.113 -18.692 -27.098 1.00 95.56 102 PHE A C 1
ATOM 803 O O . PHE A 1 102 ? 14.197 -17.836 -27.977 1.00 95.56 102 PHE A O 1
ATOM 810 N N . GLY A 1 103 ? 14.622 -19.918 -27.236 1.00 94.81 103 GLY A N 1
ATOM 811 C CA . GLY A 1 103 ? 15.332 -20.387 -28.426 1.00 94.81 103 GLY A CA 1
ATOM 812 C C . GLY A 1 103 ? 15.330 -21.913 -28.516 1.00 94.81 103 GLY A C 1
ATOM 813 O O . GLY A 1 103 ? 15.121 -22.596 -27.514 1.00 94.81 103 GLY A O 1
ATOM 814 N N . ARG A 1 104 ? 15.523 -22.451 -29.725 1.00 91.62 104 ARG A N 1
ATOM 815 C CA . ARG A 1 104 ? 15.689 -23.898 -29.939 1.00 91.62 104 ARG A CA 1
ATOM 816 C C . ARG A 1 104 ? 17.137 -24.290 -29.637 1.00 91.62 104 ARG A C 1
ATOM 818 O O . ARG A 1 104 ? 18.044 -23.575 -30.051 1.00 91.62 104 ARG A O 1
ATOM 825 N N . LEU A 1 105 ? 17.339 -25.414 -28.948 1.00 69.88 105 LEU A N 1
ATOM 826 C CA . LEU A 1 105 ? 18.636 -26.095 -28.900 1.00 69.88 105 LEU A CA 1
ATOM 827 C C . LEU A 1 105 ? 18.905 -26.650 -30.303 1.00 69.88 105 LEU A C 1
ATOM 829 O O . LEU A 1 105 ? 18.167 -27.525 -30.757 1.00 69.88 105 LEU A O 1
ATOM 833 N N . VAL A 1 106 ? 19.886 -26.074 -30.994 1.00 71.19 106 VAL A N 1
ATOM 834 C CA . VAL A 1 106 ? 20.433 -26.583 -32.260 1.00 71.19 106 VAL A CA 1
ATOM 835 C C . VAL A 1 106 ? 21.785 -27.203 -31.962 1.00 71.19 106 VAL A C 1
ATOM 837 O O . VAL A 1 106 ? 22.538 -26.568 -31.189 1.00 71.19 106 VAL A O 1
#

Mean predicted aligned error: 12.72 Å

pLDDT: mean 80.82, std 22.01, range [34.41, 98.12]

Organism: Aphis craccivora (NCBI:txid307492)